Protein AF-A0A7Y9ETG5-F1 (afdb_monomer)

pLDDT: mean 94.96, std 4.81, range [63.03, 98.75]

InterPro domains:
  IPR002716 PIN domain [PF01850] (12-65)
  IPR029060 PIN-like domain superfamily [SSF88723] (11-72)

Nearest PDB structures (foldseek):
  5k8j-assembly1_B  TM=8.157E-01  e=1.933E-02  Caulobacter vibrioides CB15
  3h87-assembly1_B  TM=7.762E-01  e=8.676E-01  Mycobacterium tuberculosis H37Rv
  5sv2-assembly1_A-2  TM=7.389E-01  e=1.751E+00  Mycobacterium tuberculosis H37Rv
  7zxe-assembly1_M  TM=4.527E-01  e=5.986E+00  Homo sapiens

Organism: NCBI:txid640634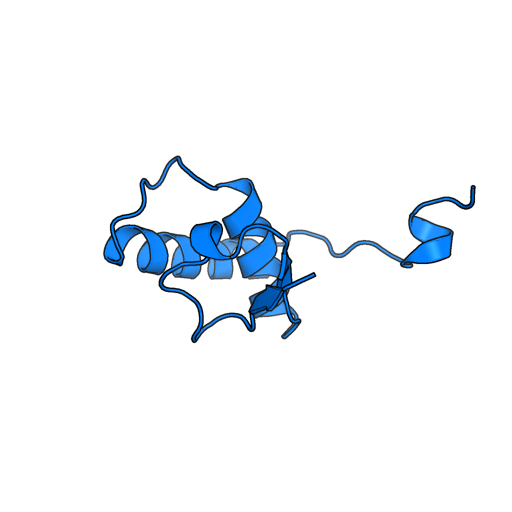

Solvent-accessible surface area (backbone atoms only — not comparable to full-atom values): 4560 Å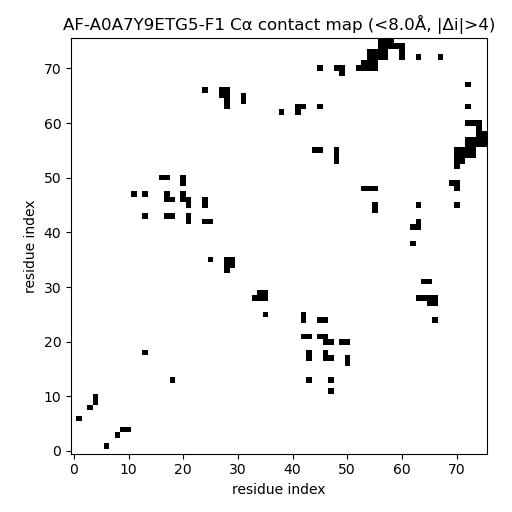² total; per-residue (Å²): 132,79,54,70,49,77,76,68,47,80,80,82,80,86,46,70,67,27,52,59,37,27,54,56,50,50,51,40,25,38,76,63,67,45,60,88,80,53,60,59,68,58,42,49,53,46,11,45,22,38,74,69,73,37,70,46,75,35,84,63,68,74,82,50,53,65,42,64,92,66,30,51,76,39,85,105

Secondary structure (DSSP, 8-state):
---HHHHH-SPPP--HHHHHHHHHHHHHHHHTT--TTSSHHHHHHHHHHHHHT--EEES-SGGGTT-TTTS-EEE-

Radius of gyration: 12.98 Å; Cα contacts (8 Å, |Δi|>4): 83; chains: 1; bounding box: 36×25×22 Å

Sequence (76 aa):
MGSLRDLFGEGLPFDDACADAYDLILERTVMAGASARAHVFDRMLAATAHVHRLALVTRDERAFAGIEDLVQIVRR

Structure (mmCIF, N/CA/C/O backbone):
data_AF-A0A7Y9ETG5-F1
#
_entry.id   AF-A0A7Y9ETG5-F1
#
loop_
_atom_site.group_PDB
_atom_site.id
_atom_site.type_symbol
_atom_site.label_atom_id
_atom_site.label_alt_id
_atom_site.label_comp_id
_atom_site.label_asym_id
_atom_site.label_entity_id
_atom_site.label_seq_id
_atom_site.pdbx_PDB_ins_code
_atom_site.Cartn_x
_atom_site.Cartn_y
_atom_site.Cartn_z
_atom_site.occupancy
_atom_site.B_iso_or_equiv
_atom_site.auth_seq_id
_atom_site.auth_comp_id
_atom_site.auth_asym_id
_atom_site.auth_atom_id
_atom_site.pdbx_PDB_model_num
ATOM 1 N N . MET A 1 1 ? 27.110 -14.100 2.399 1.00 63.03 1 MET A N 1
ATOM 2 C CA . MET A 1 1 ? 25.753 -13.522 2.334 1.00 63.03 1 MET A CA 1
ATOM 3 C C . MET A 1 1 ? 25.660 -12.827 0.985 1.00 63.03 1 MET A C 1
ATOM 5 O O . MET A 1 1 ? 26.498 -11.966 0.751 1.00 63.03 1 MET A O 1
ATOM 9 N N . GLY A 1 2 ? 24.779 -13.262 0.078 1.00 80.31 2 GLY A N 1
ATOM 10 C CA . GLY A 1 2 ? 24.566 -12.547 -1.191 1.00 80.31 2 GLY A CA 1
ATOM 11 C C . GLY A 1 2 ? 24.008 -11.146 -0.935 1.00 80.31 2 GLY A C 1
ATOM 12 O O . GLY A 1 2 ? 23.498 -10.881 0.159 1.00 80.31 2 GLY A O 1
ATOM 13 N N . SER A 1 3 ? 24.129 -10.243 -1.905 1.00 91.62 3 SER A N 1
ATOM 14 C CA . SER A 1 3 ? 23.494 -8.930 -1.801 1.00 91.62 3 SER A CA 1
ATOM 15 C C . SER A 1 3 ? 21.966 -9.080 -1.776 1.00 91.62 3 SER A C 1
ATOM 17 O O . SER A 1 3 ? 21.419 -10.085 -2.230 1.00 91.62 3 SER A O 1
ATOM 19 N N . LEU A 1 4 ? 21.246 -8.074 -1.269 1.00 91.94 4 LEU A N 1
ATOM 20 C CA . LEU A 1 4 ? 19.776 -8.072 -1.331 1.00 91.94 4 LEU A CA 1
ATOM 21 C C . LEU A 1 4 ? 19.266 -8.204 -2.771 1.00 91.94 4 LEU A C 1
ATOM 23 O O . LEU A 1 4 ? 18.250 -8.852 -3.002 1.00 91.94 4 LEU A O 1
ATOM 27 N N . ARG A 1 5 ? 20.010 -7.645 -3.730 1.00 92.50 5 ARG A N 1
ATOM 28 C CA . ARG A 1 5 ? 19.710 -7.740 -5.157 1.00 92.50 5 ARG A CA 1
ATOM 29 C C . ARG A 1 5 ? 19.845 -9.168 -5.683 1.00 92.50 5 ARG A C 1
ATOM 31 O O . ARG A 1 5 ? 19.017 -9.589 -6.477 1.00 92.50 5 ARG A O 1
ATOM 38 N N . ASP A 1 6 ? 20.816 -9.934 -5.190 1.00 94.44 6 ASP A N 1
ATOM 39 C CA . ASP A 1 6 ? 20.971 -11.345 -5.572 1.00 94.44 6 ASP A CA 1
ATOM 40 C C . ASP A 1 6 ? 19.827 -12.217 -5.034 1.00 94.44 6 ASP A C 1
ATOM 42 O O . ASP A 1 6 ? 19.485 -13.234 -5.630 1.00 94.44 6 ASP A O 1
ATOM 46 N N . LEU A 1 7 ? 19.240 -11.832 -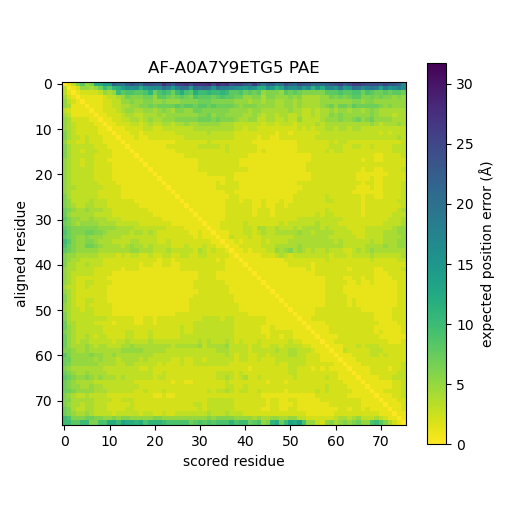3.895 1.00 94.00 7 LEU A N 1
ATOM 47 C CA . LEU A 1 7 ? 18.172 -12.588 -3.236 1.00 94.00 7 LEU A CA 1
ATOM 48 C C . LEU A 1 7 ? 16.769 -12.228 -3.743 1.00 94.00 7 LEU A C 1
ATOM 50 O O . LEU A 1 7 ? 15.916 -13.109 -3.825 1.00 94.00 7 LEU A O 1
ATOM 54 N N . PHE A 1 8 ? 16.520 -10.950 -4.041 1.00 90.38 8 PHE A N 1
ATOM 55 C CA . PHE A 1 8 ? 15.178 -10.422 -4.327 1.00 90.38 8 PHE A CA 1
ATOM 56 C C . PHE A 1 8 ? 15.047 -9.730 -5.689 1.00 90.38 8 PHE A C 1
ATOM 58 O O . PHE A 1 8 ? 13.937 -9.388 -6.084 1.00 90.38 8 PHE A O 1
ATOM 65 N N . GLY A 1 9 ? 16.147 -9.547 -6.421 1.00 93.38 9 GLY A N 1
ATOM 66 C CA . GLY A 1 9 ? 16.156 -8.846 -7.701 1.00 93.38 9 GLY A CA 1
ATOM 67 C C . GLY A 1 9 ? 16.154 -7.322 -7.565 1.00 93.38 9 GLY A C 1
ATOM 68 O O . GLY A 1 9 ? 16.650 -6.754 -6.587 1.00 93.38 9 GLY A O 1
ATOM 69 N N . GLU A 1 10 ? 15.638 -6.655 -8.597 1.00 95.06 10 GLU A N 1
ATOM 70 C CA . GLU A 1 10 ? 15.534 -5.197 -8.651 1.00 95.06 10 GLU A CA 1
ATOM 71 C C . GLU A 1 10 ? 14.515 -4.663 -7.642 1.00 95.06 10 GLU A C 1
ATOM 73 O O . GLU A 1 10 ? 13.450 -5.242 -7.432 1.00 95.06 10 GLU A O 1
ATOM 78 N N . GLY A 1 11 ? 14.842 -3.524 -7.032 1.00 94.00 11 GLY A N 1
ATOM 79 C CA . GLY A 1 11 ? 13.912 -2.821 -6.156 1.00 94.00 11 GLY A CA 1
ATOM 80 C C . GLY A 1 11 ? 12.776 -2.178 -6.947 1.00 94.00 11 GLY A C 1
ATOM 81 O O . GLY A 1 11 ? 12.960 -1.765 -8.091 1.00 94.00 11 GLY A O 1
ATOM 82 N N . LEU A 1 12 ? 11.616 -2.046 -6.306 1.00 96.06 12 LEU A N 1
ATOM 83 C CA . LEU A 1 12 ? 10.512 -1.251 -6.832 1.00 96.06 12 LEU A CA 1
ATOM 84 C C . LEU A 1 12 ? 10.724 0.218 -6.434 1.00 96.06 12 LEU A C 1
ATOM 86 O O . LEU A 1 12 ? 10.904 0.489 -5.241 1.00 96.06 12 LEU A O 1
ATOM 90 N N . PRO A 1 13 ? 10.754 1.164 -7.389 1.00 96.56 13 PRO A N 1
ATOM 91 C CA . PRO A 1 13 ? 10.816 2.581 -7.063 1.00 96.56 13 PRO A CA 1
ATOM 92 C C . PRO A 1 13 ? 9.490 3.047 -6.453 1.00 96.56 13 PRO A C 1
ATOM 94 O O . PRO A 1 13 ? 8.427 2.526 -6.776 1.00 96.56 13 PRO A O 1
ATOM 97 N N . PHE A 1 14 ? 9.557 4.061 -5.593 1.00 98.12 14 PHE A N 1
ATOM 98 C CA . PHE A 1 14 ? 8.378 4.818 -5.186 1.00 98.12 14 PHE A CA 1
ATOM 99 C C . PHE A 1 14 ? 8.221 5.992 -6.157 1.00 98.12 14 PHE A C 1
ATOM 101 O O . PHE A 1 14 ? 8.974 6.962 -6.071 1.00 98.12 14 PHE A O 1
ATOM 108 N N . ASP A 1 15 ? 7.321 5.851 -7.122 1.00 98.44 15 ASP A N 1
ATOM 109 C CA . ASP A 1 15 ? 7.081 6.807 -8.206 1.00 98.44 15 ASP A CA 1
ATOM 110 C C . ASP A 1 15 ? 5.783 7.611 -8.000 1.00 98.44 15 ASP A C 1
ATOM 112 O O . ASP A 1 15 ? 5.144 7.525 -6.949 1.00 98.44 15 ASP A O 1
ATOM 116 N N . ASP A 1 16 ? 5.393 8.411 -8.996 1.00 98.69 16 ASP A N 1
ATOM 117 C CA . ASP A 1 16 ? 4.203 9.269 -8.916 1.00 98.69 16 ASP A CA 1
ATOM 118 C C . ASP A 1 16 ? 2.912 8.455 -8.721 1.00 98.69 16 ASP A C 1
ATOM 120 O O . ASP A 1 16 ? 2.042 8.856 -7.953 1.00 98.69 16 ASP A O 1
ATOM 124 N N . ALA A 1 17 ? 2.811 7.262 -9.320 1.00 98.62 17 ALA A N 1
ATOM 125 C CA . ALA A 1 17 ? 1.661 6.382 -9.105 1.00 98.62 17 ALA A CA 1
ATOM 126 C C . ALA A 1 17 ? 1.597 5.891 -7.649 1.00 98.62 17 ALA A C 1
ATOM 128 O O . ALA A 1 17 ? 0.515 5.784 -7.066 1.00 98.62 17 ALA A O 1
ATOM 129 N N . CYS A 1 18 ? 2.755 5.617 -7.039 1.00 98.75 18 CYS A N 1
ATOM 130 C CA . CYS A 1 18 ? 2.837 5.304 -5.615 1.00 98.75 18 CYS A CA 1
ATOM 131 C C . CYS A 1 18 ? 2.481 6.514 -4.737 1.00 98.75 18 CYS A C 1
ATOM 133 O O . CYS A 1 18 ? 1.874 6.326 -3.684 1.00 98.75 18 CYS A O 1
ATOM 135 N N . ALA A 1 19 ? 2.824 7.737 -5.149 1.00 98.62 19 ALA A N 1
ATOM 136 C CA . ALA A 1 19 ? 2.449 8.954 -4.430 1.00 98.62 19 ALA A CA 1
ATOM 137 C C . ALA A 1 19 ? 0.925 9.175 -4.437 1.00 98.62 19 ALA A C 1
ATOM 139 O O . ALA A 1 19 ? 0.341 9.380 -3.375 1.00 98.62 19 ALA A O 1
ATOM 140 N N . ASP A 1 20 ? 0.265 9.014 -5.586 1.00 98.75 20 ASP A N 1
ATOM 141 C CA . ASP A 1 20 ? -1.199 9.113 -5.684 1.00 98.75 20 ASP A CA 1
ATOM 142 C C . ASP A 1 20 ? -1.900 8.040 -4.830 1.00 98.75 20 ASP A C 1
ATOM 144 O O . ASP A 1 20 ? -2.861 8.308 -4.103 1.00 98.75 20 ASP A O 1
ATOM 148 N N . ALA A 1 21 ? -1.392 6.803 -4.864 1.00 98.62 21 ALA A N 1
ATOM 149 C CA . ALA A 1 21 ? -1.908 5.725 -4.024 1.00 98.62 21 ALA A CA 1
ATOM 150 C C . ALA A 1 21 ? -1.658 5.980 -2.527 1.00 98.62 21 ALA A C 1
ATOM 152 O O . ALA A 1 21 ? -2.466 5.575 -1.689 1.00 98.62 21 ALA A O 1
ATOM 153 N N . TYR A 1 22 ? -0.564 6.655 -2.171 1.00 98.50 22 TYR A N 1
ATOM 154 C CA . TYR A 1 22 ? -0.274 7.022 -0.789 1.00 98.50 22 TYR A CA 1
ATOM 155 C C . TYR A 1 22 ? -1.326 7.976 -0.229 1.00 98.50 22 TYR A C 1
ATOM 157 O O . TYR A 1 22 ? -1.747 7.780 0.911 1.00 98.50 22 TYR A O 1
ATOM 165 N N . ASP A 1 23 ? -1.791 8.950 -1.009 1.00 98.19 23 ASP A N 1
ATOM 166 C CA . ASP A 1 23 ? -2.840 9.875 -0.570 1.00 98.19 23 ASP A CA 1
ATOM 167 C C . ASP A 1 23 ? -4.149 9.134 -0.259 1.00 98.19 23 ASP A C 1
ATOM 169 O O . ASP A 1 23 ? -4.731 9.339 0.810 1.00 98.19 23 ASP A O 1
ATOM 173 N N . LEU A 1 24 ? -4.548 8.184 -1.115 1.00 98.12 24 LEU A N 1
ATOM 174 C CA . LEU A 1 24 ? -5.693 7.300 -0.859 1.00 98.12 24 LEU A CA 1
ATOM 175 C C . LEU A 1 24 ? -5.510 6.493 0.438 1.00 98.12 24 LEU A C 1
ATOM 177 O O . LEU A 1 24 ? -6.407 6.424 1.279 1.00 98.12 24 LEU A O 1
ATOM 181 N N . ILE A 1 25 ? -4.342 5.876 0.623 1.00 97.94 25 ILE A N 1
ATOM 182 C CA . ILE A 1 25 ? -4.033 5.077 1.817 1.00 97.94 25 ILE A CA 1
ATOM 183 C C . ILE A 1 25 ? -4.031 5.951 3.083 1.00 97.94 25 ILE A C 1
ATOM 185 O O . ILE A 1 25 ? -4.552 5.554 4.133 1.00 97.94 25 ILE A O 1
ATOM 189 N N . LEU A 1 26 ? -3.462 7.154 3.005 1.00 97.56 26 LEU A N 1
ATOM 190 C CA . LEU A 1 26 ? -3.435 8.115 4.099 1.00 97.56 26 LEU A CA 1
ATOM 191 C C . LEU A 1 26 ? -4.854 8.522 4.497 1.00 97.56 26 LEU A C 1
ATOM 193 O O . LEU A 1 26 ? -5.184 8.442 5.679 1.00 97.56 26 LEU A O 1
ATOM 197 N N . GLU A 1 27 ? -5.692 8.896 3.531 1.00 96.94 27 GLU A N 1
ATOM 198 C CA . GLU A 1 27 ? -7.091 9.249 3.768 1.00 96.94 27 GLU A CA 1
ATOM 199 C C . GLU A 1 27 ? -7.823 8.117 4.499 1.00 96.94 27 GLU A C 1
ATOM 201 O O . GLU A 1 27 ? -8.391 8.329 5.573 1.00 96.94 27 GLU A O 1
ATOM 206 N N . ARG A 1 28 ? -7.734 6.888 3.979 1.00 97.19 28 ARG A N 1
ATOM 207 C CA . ARG A 1 28 ? -8.428 5.719 4.538 1.00 97.19 28 ARG A CA 1
ATOM 208 C C . ARG A 1 28 ? -7.974 5.388 5.955 1.00 97.19 28 ARG A C 1
ATOM 210 O O . ARG A 1 28 ? -8.807 5.166 6.833 1.00 97.19 28 ARG A O 1
ATOM 217 N N . THR A 1 29 ? -6.668 5.417 6.212 1.00 94.81 29 THR A N 1
ATOM 218 C CA . THR A 1 29 ? -6.144 5.153 7.562 1.00 94.81 29 THR A CA 1
ATOM 219 C C . THR A 1 29 ? -6.489 6.267 8.552 1.00 94.81 29 THR A C 1
ATOM 221 O O . THR A 1 29 ? -6.778 5.981 9.714 1.00 94.81 29 THR A O 1
ATOM 224 N N . VAL A 1 30 ? -6.514 7.533 8.122 1.00 94.75 30 VAL A N 1
ATOM 225 C CA . VAL A 1 30 ? -6.943 8.657 8.971 1.00 94.75 30 VAL A CA 1
ATOM 226 C C . VAL A 1 30 ? -8.438 8.572 9.278 1.00 94.75 30 VAL A C 1
ATOM 228 O O . VAL A 1 30 ? -8.827 8.758 10.431 1.00 94.75 30 VAL A O 1
ATOM 231 N N . MET A 1 31 ? -9.275 8.217 8.297 1.00 94.62 31 MET A N 1
ATOM 232 C CA . MET A 1 31 ? -10.702 7.944 8.516 1.00 94.62 31 MET A CA 1
ATOM 233 C C . MET A 1 31 ? -10.931 6.777 9.488 1.00 94.62 31 MET A C 1
ATOM 235 O O . MET A 1 31 ? -11.896 6.795 10.248 1.00 94.62 31 MET A O 1
ATOM 239 N N . ALA A 1 32 ? -10.021 5.799 9.513 1.00 92.69 32 ALA A N 1
ATOM 240 C CA . ALA A 1 32 ? -10.010 4.703 10.482 1.00 92.69 32 ALA A CA 1
ATOM 241 C C . ALA A 1 32 ? -9.437 5.093 11.866 1.00 92.69 32 ALA A C 1
ATOM 243 O O . ALA 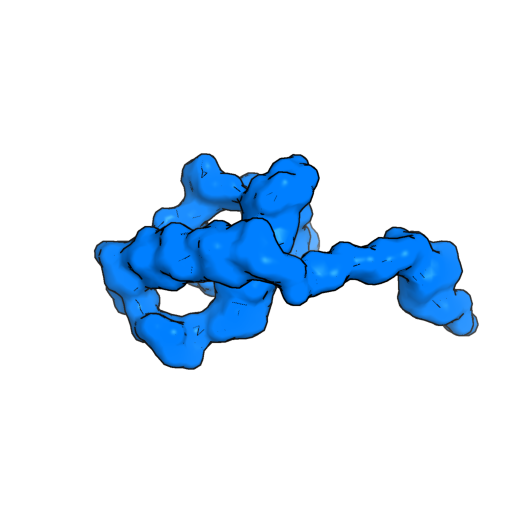A 1 32 ? -9.354 4.253 12.761 1.00 92.69 32 ALA A O 1
ATOM 244 N N . GLY A 1 33 ? -9.060 6.361 12.072 1.00 92.94 33 GLY A N 1
ATOM 245 C CA . GLY A 1 33 ? -8.611 6.905 13.358 1.00 92.94 33 GLY A CA 1
ATOM 246 C C . GLY A 1 33 ? -7.094 6.933 13.562 1.00 92.94 33 GLY A C 1
ATOM 247 O O . GLY A 1 33 ? -6.633 7.312 14.641 1.00 92.94 33 GLY A O 1
ATOM 248 N N . ALA A 1 34 ? -6.296 6.565 12.557 1.00 92.75 34 ALA A N 1
ATOM 249 C CA . ALA A 1 34 ? -4.845 6.668 12.651 1.00 92.75 34 ALA A CA 1
ATOM 250 C C . ALA A 1 34 ? -4.375 8.131 12.578 1.00 92.75 34 ALA A C 1
ATOM 252 O O . ALA A 1 34 ? -4.941 8.973 11.882 1.00 92.75 34 ALA A O 1
ATOM 253 N N . SER A 1 35 ? -3.261 8.438 13.245 1.00 94.62 35 SER A N 1
ATOM 254 C CA . SER A 1 35 ? -2.590 9.729 13.065 1.00 94.62 35 SER A CA 1
ATOM 255 C C . SER A 1 35 ? -1.986 9.827 11.664 1.00 94.62 35 SER A C 1
ATOM 257 O O . SER A 1 35 ? -1.256 8.927 11.238 1.00 94.62 35 SER A O 1
ATOM 259 N N . ALA A 1 36 ? -2.186 10.959 10.985 1.00 93.12 36 ALA A N 1
ATOM 260 C CA . ALA A 1 36 ? -1.576 11.239 9.682 1.00 93.12 36 ALA A CA 1
ATOM 261 C C . ALA A 1 36 ? -0.033 11.208 9.712 1.00 93.12 36 ALA A C 1
ATOM 263 O O . ALA A 1 36 ? 0.611 11.010 8.688 1.00 93.12 36 ALA A O 1
ATOM 264 N N . ARG A 1 37 ? 0.573 11.381 10.896 1.00 93.62 37 ARG A N 1
ATOM 265 C CA . ARG A 1 37 ? 2.035 11.349 11.084 1.00 93.62 37 ARG A CA 1
ATOM 266 C C . ARG A 1 37 ? 2.578 9.992 11.538 1.00 93.62 37 ARG A C 1
ATOM 268 O O . ARG A 1 37 ? 3.790 9.810 11.548 1.00 93.62 37 ARG A O 1
ATOM 275 N N . ALA A 1 38 ? 1.719 9.059 11.945 1.00 90.75 38 ALA A N 1
ATOM 276 C CA . ALA A 1 38 ? 2.139 7.698 12.282 1.00 90.75 38 ALA A CA 1
ATOM 277 C C . ALA A 1 38 ? 2.307 6.861 11.004 1.00 90.75 38 ALA A C 1
ATOM 279 O O . ALA A 1 38 ? 1.666 7.172 10.008 1.00 90.75 38 ALA A O 1
ATOM 280 N N . HIS A 1 39 ? 3.129 5.806 11.028 1.00 93.19 39 HIS A N 1
ATOM 281 C CA . HIS A 1 39 ? 3.186 4.791 9.958 1.00 93.19 39 HIS A CA 1
ATOM 282 C C . HIS A 1 39 ? 3.496 5.317 8.542 1.00 93.19 39 HIS A C 1
ATOM 284 O O . HIS A 1 39 ? 3.066 4.731 7.556 1.00 93.19 39 HIS A O 1
ATOM 290 N N . VAL A 1 40 ? 4.253 6.416 8.415 1.00 95.69 40 VAL A N 1
ATOM 291 C CA . VAL A 1 40 ? 4.574 7.029 7.107 1.00 95.69 40 VAL A CA 1
ATOM 292 C C . VAL A 1 40 ? 5.222 6.017 6.154 1.00 95.69 40 VAL A C 1
ATOM 294 O O . VAL A 1 40 ? 4.755 5.846 5.034 1.00 95.69 40 VAL A O 1
ATOM 297 N N . PHE A 1 41 ? 6.246 5.285 6.602 1.00 96.81 41 PHE A N 1
ATOM 298 C CA . PHE A 1 41 ? 6.904 4.282 5.756 1.00 96.81 41 PHE A CA 1
ATOM 299 C C . PHE A 1 41 ? 6.017 3.068 5.468 1.00 96.81 41 PHE A C 1
ATOM 301 O O . PHE A 1 41 ? 6.026 2.575 4.345 1.00 96.81 41 PHE A O 1
ATOM 308 N N . ASP A 1 42 ? 5.214 2.617 6.434 1.00 96.12 42 ASP A N 1
ATOM 309 C CA . ASP A 1 42 ? 4.281 1.505 6.217 1.00 96.12 42 ASP A CA 1
ATOM 310 C C . ASP A 1 42 ? 3.252 1.868 5.138 1.00 96.12 42 ASP A C 1
ATOM 312 O O . ASP A 1 42 ? 2.998 1.083 4.228 1.00 96.12 42 ASP A O 1
ATOM 316 N N . ARG A 1 43 ? 2.729 3.099 5.157 1.00 97.06 43 ARG A N 1
ATOM 317 C CA . ARG A 1 43 ? 1.828 3.596 4.111 1.00 97.06 43 ARG A CA 1
ATOM 318 C C . ARG A 1 43 ? 2.505 3.691 2.746 1.00 97.06 43 ARG A C 1
ATOM 320 O O . ARG A 1 43 ? 1.861 3.378 1.751 1.00 97.06 43 ARG A O 1
ATOM 327 N N . MET A 1 44 ? 3.790 4.055 2.679 1.00 98.44 44 MET A N 1
ATOM 328 C CA . MET A 1 44 ? 4.541 4.000 1.417 1.00 98.44 44 MET A CA 1
ATOM 329 C C . MET A 1 44 ? 4.637 2.565 0.890 1.00 98.44 44 MET A C 1
ATOM 331 O O . MET A 1 44 ? 4.375 2.331 -0.285 1.00 98.44 44 MET A O 1
ATOM 335 N N . LEU A 1 45 ? 4.939 1.594 1.758 1.00 97.62 45 LEU A N 1
ATOM 336 C CA . LEU A 1 45 ? 4.970 0.178 1.380 1.00 97.62 45 LEU A CA 1
ATOM 337 C C . LEU A 1 45 ? 3.594 -0.323 0.921 1.00 97.62 45 LEU A C 1
ATOM 339 O O . LEU A 1 45 ? 3.515 -1.061 -0.059 1.00 97.62 45 LEU A O 1
ATOM 343 N N . ALA A 1 46 ? 2.515 0.094 1.590 1.00 98.12 46 ALA A N 1
ATOM 344 C CA . ALA A 1 46 ? 1.148 -0.240 1.198 1.00 98.12 46 ALA A CA 1
ATOM 345 C C . ALA A 1 46 ? 0.780 0.365 -0.162 1.00 98.12 46 ALA A C 1
ATOM 347 O O . ALA A 1 46 ? 0.227 -0.335 -1.004 1.00 98.12 46 ALA A O 1
ATOM 348 N N . ALA A 1 47 ? 1.136 1.626 -0.412 1.00 98.62 47 ALA A N 1
ATOM 349 C CA . ALA A 1 47 ? 0.911 2.281 -1.696 1.00 98.62 47 ALA A CA 1
ATOM 350 C C . ALA A 1 47 ? 1.668 1.581 -2.836 1.00 98.62 47 ALA A C 1
ATOM 352 O O . ALA A 1 47 ? 1.070 1.245 -3.858 1.00 98.62 47 ALA A O 1
ATOM 353 N N . THR A 1 48 ? 2.949 1.255 -2.633 1.00 98.62 48 THR A N 1
ATOM 354 C CA . THR A 1 48 ? 3.725 0.464 -3.599 1.00 98.62 48 THR A CA 1
ATOM 355 C C . THR A 1 48 ? 3.085 -0.910 -3.829 1.00 98.62 48 THR A C 1
ATOM 357 O O . THR A 1 48 ? 2.910 -1.331 -4.972 1.00 98.62 48 THR A O 1
ATOM 360 N N . ALA A 1 49 ? 2.664 -1.607 -2.770 1.00 98.31 49 ALA A N 1
ATOM 361 C CA . ALA A 1 49 ? 1.982 -2.893 -2.904 1.00 98.31 49 ALA A CA 1
ATOM 362 C C . ALA A 1 49 ? 0.652 -2.770 -3.671 1.00 98.31 49 ALA A C 1
ATOM 364 O O . ALA A 1 49 ? 0.369 -3.606 -4.527 1.00 98.31 49 ALA A O 1
ATOM 365 N N . HIS A 1 50 ? -0.125 -1.714 -3.425 1.00 98.44 50 HIS A N 1
ATOM 366 C CA . HIS A 1 50 ? -1.386 -1.436 -4.109 1.00 98.44 50 HIS A CA 1
ATOM 367 C C . HIS A 1 50 ? -1.185 -1.237 -5.618 1.00 98.44 50 HIS A C 1
ATOM 369 O O . HIS A 1 50 ? -1.793 -1.950 -6.419 1.00 98.44 50 HIS A O 1
ATOM 375 N N . VAL A 1 51 ? -0.275 -0.335 -6.006 1.00 98.56 51 VAL A N 1
ATOM 376 C CA . VAL A 1 51 ? 0.032 -0.020 -7.415 1.00 9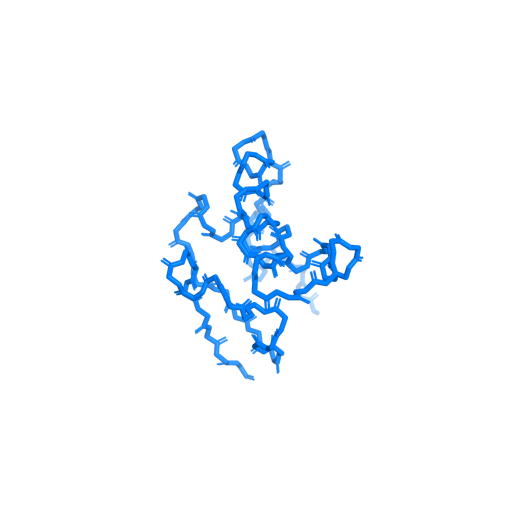8.56 51 VAL A CA 1
ATOM 377 C C . VAL A 1 51 ? 0.497 -1.261 -8.173 1.00 98.56 51 VAL A C 1
ATOM 379 O O . VAL A 1 51 ? 0.056 -1.524 -9.293 1.00 98.56 51 VAL A O 1
ATOM 382 N N . HIS A 1 52 ? 1.348 -2.072 -7.546 1.00 97.94 52 HIS A N 1
ATOM 383 C CA . HIS A 1 52 ? 1.891 -3.276 -8.170 1.00 97.94 52 HIS A CA 1
ATOM 384 C C . HIS A 1 52 ? 1.022 -4.530 -7.973 1.00 97.94 52 HIS A C 1
ATOM 386 O O . HIS A 1 52 ? 1.376 -5.592 -8.490 1.00 97.94 52 HIS A O 1
ATOM 392 N N . ARG A 1 53 ? -0.126 -4.426 -7.286 1.00 97.44 53 ARG A N 1
ATOM 393 C CA . ARG A 1 53 ? -1.030 -5.546 -6.947 1.00 97.44 53 ARG A CA 1
ATOM 394 C C . ARG A 1 53 ? -0.308 -6.697 -6.237 1.00 97.44 53 ARG A C 1
ATOM 396 O O . ARG A 1 53 ? -0.474 -7.867 -6.582 1.00 97.44 53 ARG A O 1
ATOM 403 N N . LEU A 1 54 ? 0.522 -6.347 -5.262 1.00 97.44 54 LEU A N 1
ATOM 404 C CA . LEU A 1 54 ? 1.307 -7.274 -4.454 1.00 97.44 54 LEU A CA 1
ATOM 405 C C . LEU A 1 54 ? 0.691 -7.444 -3.063 1.00 97.44 54 LEU A C 1
ATOM 407 O O . LEU A 1 54 ? 0.008 -6.560 -2.549 1.00 97.44 54 LEU A O 1
ATOM 411 N N . ALA A 1 55 ? 0.987 -8.578 -2.433 1.00 97.06 55 ALA A N 1
ATOM 412 C CA . ALA A 1 55 ? 0.699 -8.779 -1.022 1.00 97.06 55 ALA A CA 1
ATOM 413 C C . ALA A 1 55 ? 1.796 -8.146 -0.154 1.00 97.06 55 ALA A C 1
ATOM 415 O O . ALA A 1 55 ? 2.988 -8.279 -0.449 1.00 97.06 55 ALA A O 1
ATOM 416 N N . LEU A 1 56 ? 1.402 -7.510 0.948 1.00 95.94 56 LEU A N 1
ATOM 417 C CA . LEU A 1 56 ? 2.317 -6.945 1.928 1.00 95.94 56 LEU A CA 1
ATOM 418 C C . LEU A 1 56 ? 2.545 -7.950 3.055 1.00 95.94 56 LEU A C 1
ATOM 420 O O . LEU A 1 56 ? 1.640 -8.283 3.819 1.00 95.94 56 LEU A O 1
ATOM 424 N N . VAL A 1 57 ? 3.780 -8.434 3.150 1.00 95.75 57 VAL A N 1
ATOM 425 C CA . VAL A 1 57 ? 4.184 -9.406 4.164 1.00 95.75 57 VAL A CA 1
ATOM 426 C C . VAL A 1 57 ? 4.722 -8.673 5.392 1.00 95.75 57 VAL A C 1
ATOM 428 O O . VAL A 1 57 ? 5.757 -8.011 5.307 1.00 95.75 57 VAL A 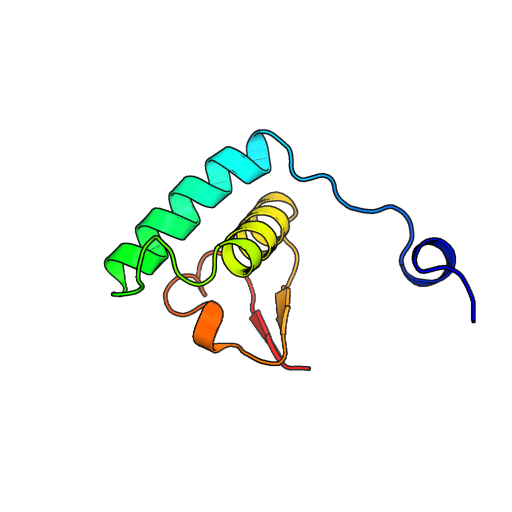O 1
ATOM 431 N N . THR A 1 58 ? 4.057 -8.799 6.541 1.00 94.81 58 THR A N 1
ATOM 432 C CA . THR A 1 58 ? 4.404 -8.049 7.761 1.00 94.81 58 THR A CA 1
ATOM 433 C C . THR A 1 58 ? 4.346 -8.905 9.027 1.00 94.81 58 THR A C 1
ATOM 435 O O . THR A 1 58 ? 3.707 -9.954 9.081 1.00 94.81 58 THR A O 1
ATOM 438 N N . ARG A 1 59 ? 5.041 -8.435 10.069 1.00 95.38 59 ARG A N 1
ATOM 439 C CA . ARG A 1 59 ? 4.902 -8.926 11.452 1.00 95.38 59 ARG A CA 1
ATOM 440 C C . ARG A 1 59 ? 3.963 -8.054 12.288 1.00 95.38 59 ARG A C 1
ATOM 442 O O . ARG A 1 59 ? 3.548 -8.473 13.364 1.00 95.38 59 ARG A O 1
ATOM 449 N N . ASP A 1 60 ? 3.668 -6.851 11.807 1.00 92.31 60 ASP A N 1
ATOM 450 C CA . ASP A 1 60 ? 2.752 -5.901 12.423 1.00 92.31 60 ASP A CA 1
ATOM 451 C C . ASP A 1 60 ? 1.632 -5.577 11.433 1.00 92.31 60 ASP A C 1
ATOM 453 O O . ASP A 1 60 ? 1.756 -4.702 10.580 1.00 92.31 60 ASP A O 1
ATOM 457 N N . GLU A 1 61 ? 0.547 -6.341 11.513 1.00 92.81 61 GLU A N 1
ATOM 458 C CA . GLU A 1 61 ? -0.649 -6.128 10.689 1.00 92.81 61 GLU A CA 1
ATOM 459 C C . GLU A 1 61 ? -1.418 -4.873 11.122 1.00 92.81 61 GLU A C 1
ATOM 461 O O . GLU A 1 61 ? -2.150 -4.288 10.330 1.00 92.81 61 GLU A O 1
ATOM 466 N N . ARG A 1 62 ? -1.232 -4.415 12.370 1.00 90.19 62 ARG A N 1
ATOM 467 C CA . ARG A 1 62 ? -2.003 -3.297 12.937 1.00 90.19 62 ARG A CA 1
ATOM 468 C C . ARG A 1 62 ? -1.660 -1.968 12.277 1.00 90.19 62 ARG A C 1
ATOM 470 O O . ARG A 1 62 ? -2.510 -1.084 12.242 1.00 90.19 62 ARG A O 1
ATOM 477 N N . ALA A 1 63 ? -0.452 -1.844 11.728 1.00 89.19 63 ALA A N 1
ATOM 478 C CA . ALA A 1 63 ? -0.033 -0.687 10.942 1.00 89.19 63 ALA A CA 1
ATOM 479 C C . ALA A 1 63 ? -0.882 -0.476 9.669 1.00 89.19 63 ALA A C 1
ATOM 481 O O . ALA A 1 63 ? -0.897 0.627 9.125 1.00 89.19 63 ALA A O 1
ATOM 482 N N . PHE A 1 64 ? -1.609 -1.507 9.221 1.00 93.44 64 PHE A N 1
ATOM 483 C CA . PHE A 1 64 ? -2.402 -1.513 7.988 1.00 93.44 64 PHE A CA 1
ATOM 484 C C . PHE A 1 64 ? -3.914 -1.613 8.247 1.00 93.44 64 PHE A C 1
ATOM 486 O O . PHE A 1 64 ? -4.675 -1.945 7.342 1.00 93.44 64 PHE A O 1
ATOM 493 N N . ALA A 1 65 ? -4.361 -1.324 9.472 1.00 92.25 65 ALA A N 1
ATOM 494 C CA . ALA A 1 65 ? -5.782 -1.335 9.801 1.00 92.25 65 ALA A CA 1
ATOM 495 C C . ALA A 1 65 ? -6.559 -0.279 8.990 1.00 92.25 65 ALA A C 1
ATOM 497 O O . ALA A 1 65 ? -6.184 0.897 8.966 1.00 92.25 65 ALA A O 1
ATOM 498 N N . GLY A 1 66 ? -7.665 -0.686 8.363 1.00 93.25 66 GLY A N 1
ATOM 499 C CA . GLY A 1 66 ? -8.563 0.186 7.594 1.00 93.25 66 GLY A CA 1
ATOM 500 C C . GLY A 1 66 ? -8.279 0.269 6.088 1.00 93.25 66 GLY A C 1
ATOM 501 O O . GLY A 1 66 ? -8.945 1.044 5.393 1.00 93.25 66 GLY A O 1
ATOM 502 N N . ILE A 1 67 ? -7.310 -0.500 5.584 1.00 96.50 67 ILE A N 1
ATOM 503 C CA . ILE A 1 67 ? -6.921 -0.560 4.161 1.00 96.50 67 ILE A CA 1
ATOM 504 C C . ILE A 1 67 ? -6.802 -1.998 3.632 1.00 96.50 67 ILE A C 1
ATOM 506 O O . ILE A 1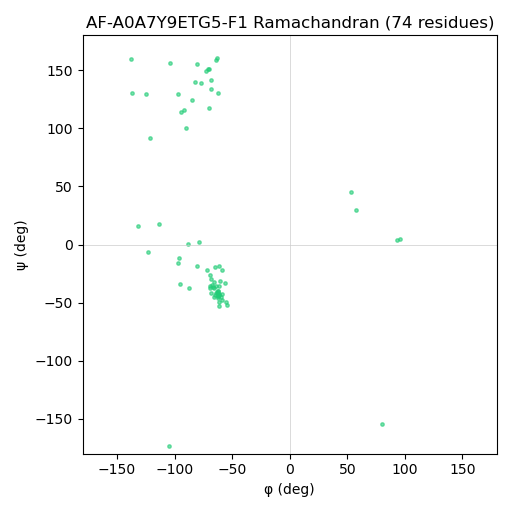 67 ? -6.216 -2.232 2.574 1.00 96.50 67 ILE A O 1
ATOM 510 N N . GLU A 1 68 ? -7.351 -2.975 4.350 1.00 95.19 68 GLU A N 1
ATOM 511 C CA . GLU A 1 68 ? -7.304 -4.398 3.999 1.00 95.19 68 GLU A CA 1
ATOM 512 C C . GLU A 1 68 ? -8.059 -4.715 2.695 1.00 95.19 68 GLU A C 1
ATOM 514 O O . GLU A 1 68 ? -7.818 -5.744 2.067 1.00 95.19 68 GLU A O 1
ATOM 519 N N . ASP A 1 69 ? -8.960 -3.828 2.267 1.00 95.50 69 ASP A N 1
ATOM 520 C CA . ASP A 1 69 ? -9.645 -3.887 0.973 1.00 95.50 69 ASP A CA 1
ATOM 521 C C . ASP A 1 69 ? -8.799 -3.340 -0.189 1.00 95.50 69 ASP A C 1
ATOM 523 O O . ASP A 1 69 ? -9.081 -3.643 -1.348 1.00 95.50 69 ASP A O 1
ATOM 527 N N . LEU A 1 70 ? -7.761 -2.553 0.106 1.00 97.06 70 LEU A N 1
ATOM 528 C CA . LEU A 1 70 ? -6.861 -1.969 -0.889 1.00 97.06 70 LEU A CA 1
ATOM 529 C C . LEU A 1 70 ? -5.601 -2.808 -1.094 1.00 97.06 70 LEU A C 1
ATOM 531 O O . LEU A 1 70 ? -5.064 -2.854 -2.204 1.00 97.06 70 LEU A O 1
ATOM 535 N N . VAL A 1 71 ? -5.112 -3.454 -0.036 1.00 97.12 71 VAL A N 1
ATOM 536 C CA . VAL A 1 71 ? -3.866 -4.223 -0.056 1.00 97.12 71 VAL A CA 1
ATOM 537 C C . VAL A 1 71 ? -4.055 -5.529 0.696 1.00 97.12 71 VAL A C 1
ATOM 539 O O . VAL A 1 71 ? -4.487 -5.548 1.845 1.00 97.12 71 VAL A O 1
ATOM 542 N N . GLN A 1 72 ? -3.661 -6.638 0.069 1.00 97.69 72 GLN A N 1
ATOM 543 C CA . GLN A 1 72 ? -3.637 -7.929 0.744 1.00 97.69 72 GLN A CA 1
ATOM 544 C C . GLN A 1 72 ? -2.516 -7.948 1.788 1.00 97.69 72 GLN A C 1
ATOM 546 O O . GLN A 1 72 ? -1.338 -7.885 1.436 1.00 97.69 72 GLN A O 1
ATOM 551 N N . ILE A 1 73 ? -2.870 -8.107 3.062 1.00 96.56 73 ILE A N 1
ATOM 552 C CA . ILE A 1 73 ? -1.906 -8.231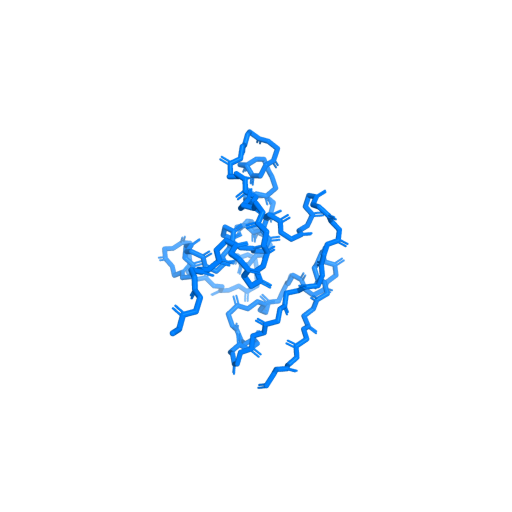 4.159 1.00 96.56 73 ILE A CA 1
ATOM 553 C C . ILE A 1 73 ? -1.681 -9.710 4.485 1.00 96.56 73 ILE A C 1
ATOM 555 O O . ILE A 1 73 ? -2.629 -10.476 4.657 1.00 96.56 73 ILE A O 1
ATOM 559 N N . VAL A 1 74 ? -0.416 -10.126 4.558 1.00 96.56 74 VAL A N 1
ATOM 560 C CA . VAL A 1 74 ? -0.010 -11.501 4.875 1.00 96.56 74 VAL A CA 1
ATOM 561 C C . VAL A 1 74 ? 0.933 -11.488 6.069 1.00 96.56 74 VAL A C 1
ATOM 563 O O . VAL A 1 74 ? 1.938 -10.779 6.089 1.00 96.56 74 VAL A O 1
ATOM 566 N N . ARG A 1 75 ? 0.639 -12.317 7.068 1.00 93.81 75 ARG A N 1
ATOM 567 C CA . ARG A 1 75 ? 1.507 -12.472 8.233 1.00 93.81 75 ARG A CA 1
ATOM 568 C C . ARG A 1 75 ? 2.726 -13.337 7.914 1.00 93.81 75 ARG A C 1
ATOM 570 O O . ARG A 1 75 ? 2.584 -14.375 7.269 1.00 93.81 75 ARG A O 1
ATOM 577 N N . ARG A 1 76 ? 3.898 -12.946 8.422 1.00 89.25 76 ARG A N 1
ATOM 578 C CA . ARG A 1 76 ? 5.129 -13.758 8.421 1.00 89.25 76 ARG A CA 1
ATOM 579 C C . ARG A 1 76 ? 5.577 -14.159 9.817 1.00 89.25 76 ARG A C 1
ATOM 581 O O . ARG A 1 76 ? 5.417 -13.342 10.751 1.00 89.25 76 ARG A O 1
#

Mean predicted aligned error: 2.97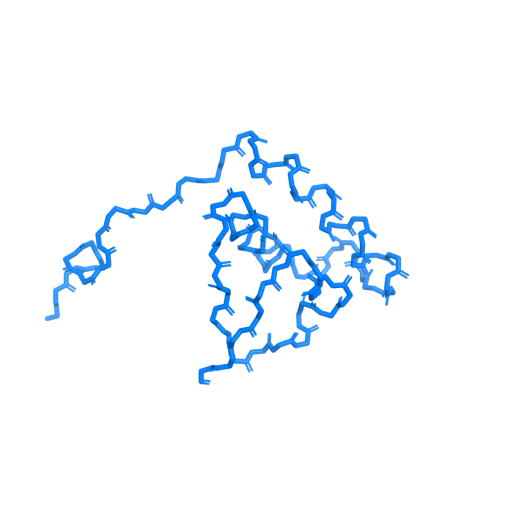 Å

Foldseek 3Di:
DDDPCVVPNDDDDCDPQLVVLLVVQLVQVVVVVDDSPPLSVVSSVLSSCLSVVHADEDCDCVSRPRCCVRHPYHYD